Protein AF-A0A662H6V8-F1 (afdb_monomer)

pLDDT: mean 85.28, std 12.26, range [43.19, 96.69]

Solvent-accessible surface area (backbone atoms only — not comparable to full-atom values): 6134 Å² total; per-residue (Å²): 136,46,37,60,58,50,33,74,75,38,38,68,57,54,48,48,49,27,56,76,71,64,37,60,69,59,35,53,55,35,68,78,42,47,42,76,22,70,65,44,51,49,43,52,52,52,49,39,47,70,78,32,74,91,52,90,66,52,55,70,59,49,52,50,52,51,54,49,35,54,71,76,39,45,68,61,48,49,53,51,52,51,52,47,53,50,54,49,50,53,52,52,54,51,52,55,49,56,53,52,52,57,57,59,70,72,69,76,131

Nearest PDB structures (foldseek):
  6zdw-assembly1_BBB  TM=6.098E-01  e=4.825E+00  Mucor lusitanicus
  6zdw-assembly1_AAA  TM=6.214E-01  e=5.102E+00  Mucor lusitanicus
  1lwm-assembly1_A  TM=4.035E-01  e=9.977E+00  Saccharomyces cerevisiae

Mean predicted aligned error: 6.8 Å

Sequence (109 aa):
MSNEVVWRLLGGEVLSLLKDLGFSRLFVEVVNRGEEHPLILHIERGLRELFRPDGALSCPQLEERIAESTRENPDTLRMIIKGLVLGYVERKERLNRGIKDLRSSSVNF

Secondary structure (DSSP, 8-state):
--HHHHHHHHHHHHHHHHHHTT-HHHHHHHHHHGGGSHHHHHHHHHHHHHH-TTSPPPHHHHHHHHHHHHHH-HHHHHHHHHHHHHHHHHHHHHHHHHHHHHHHTT---

Radius of gyration: 16.23 Å; Cα contacts (8 Å, |Δi|>4): 67; chains: 1; bounding box: 45×42×33 Å

Foldseek 3Di:
DQLVLLLVLCVVLLLVLCVVVVVVVVSVVCVVQGSNDVLSVQLLVLLQCVVCVPDGDDRVNSSVVSVVCCVPPVPVVSVSSNVSNVVVVVVVVVVVVVVVVVVVVVPDD

Structure (mmCIF, N/CA/C/O backbone):
data_AF-A0A662H6V8-F1
#
_entry.id   AF-A0A662H6V8-F1
#
loop_
_atom_site.group_PDB
_atom_site.id
_atom_site.type_symbol
_atom_site.label_atom_id
_atom_site.label_alt_id
_atom_site.label_comp_id
_atom_site.label_asym_id
_atom_site.label_entity_id
_atom_site.label_seq_id
_atom_site.pdbx_PDB_ins_code
_atom_site.Cartn_x
_atom_site.Cartn_y
_atom_site.Cartn_z
_atom_site.occupancy
_atom_site.B_iso_or_equiv
_atom_site.auth_seq_id
_atom_site.auth_comp_id
_atom_site.auth_asym_id
_atom_site.auth_atom_id
_atom_site.pdbx_PDB_model_num
ATOM 1 N N . MET A 1 1 ? -7.420 -2.791 -16.208 1.00 52.44 1 MET A N 1
ATOM 2 C CA . MET A 1 1 ? -7.553 -3.833 -15.171 1.00 52.44 1 MET A CA 1
ATOM 3 C C . MET A 1 1 ? -6.216 -3.979 -14.468 1.00 52.44 1 MET A C 1
ATOM 5 O O . MET A 1 1 ? -5.337 -4.652 -14.982 1.00 52.44 1 MET A O 1
ATOM 9 N N . SER A 1 2 ? -6.036 -3.266 -13.357 1.00 72.62 2 SER A N 1
ATOM 10 C CA . SER A 1 2 ? -4.785 -3.246 -12.578 1.00 72.62 2 SER A CA 1
ATOM 11 C C . SER A 1 2 ? -5.013 -3.374 -11.073 1.00 72.62 2 SER A C 1
ATOM 13 O O . SER A 1 2 ? -4.170 -3.963 -10.403 1.00 72.62 2 SER A O 1
ATOM 15 N N . ASN A 1 3 ? -6.173 -2.948 -10.557 1.00 79.19 3 ASN A N 1
ATOM 16 C CA . ASN A 1 3 ? -6.518 -3.115 -9.144 1.00 79.19 3 ASN A CA 1
ATOM 17 C C . ASN A 1 3 ? -6.513 -4.578 -8.697 1.00 79.19 3 ASN A C 1
ATOM 19 O O . ASN A 1 3 ? -6.010 -4.878 -7.622 1.00 79.19 3 ASN A O 1
ATOM 23 N N . GLU A 1 4 ? -7.061 -5.476 -9.519 1.00 85.31 4 GLU A N 1
ATOM 24 C CA . GLU A 1 4 ? -7.126 -6.914 -9.236 1.00 85.31 4 GLU A CA 1
ATOM 25 C C . GLU A 1 4 ? -5.719 -7.507 -9.090 1.00 85.31 4 GLU A C 1
ATOM 27 O O . GLU A 1 4 ? -5.440 -8.262 -8.165 1.00 85.31 4 GLU A O 1
ATOM 32 N N . VAL A 1 5 ? -4.783 -7.092 -9.950 1.00 85.94 5 VAL A N 1
ATOM 33 C CA . VAL A 1 5 ? -3.381 -7.521 -9.877 1.00 85.94 5 VAL A CA 1
ATOM 34 C C 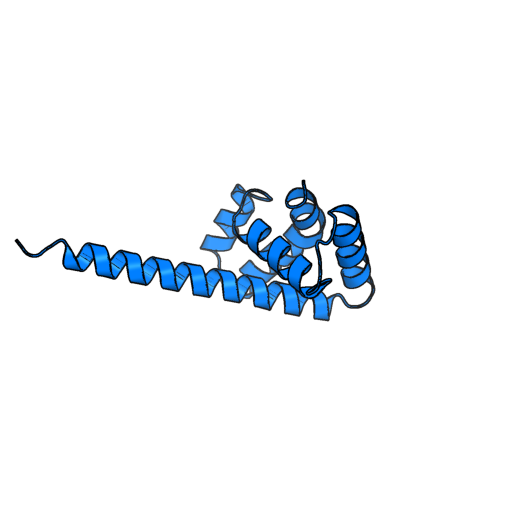. VAL A 1 5 ? -2.723 -7.020 -8.594 1.00 85.94 5 VAL A C 1
ATOM 36 O O . VAL A 1 5 ? -2.072 -7.796 -7.897 1.00 85.94 5 VAL A O 1
ATOM 39 N N . VAL A 1 6 ? -2.927 -5.746 -8.249 1.00 87.88 6 VAL A N 1
ATOM 40 C CA . VAL A 1 6 ? -2.414 -5.172 -6.996 1.00 87.88 6 VAL A CA 1
ATOM 41 C C . VAL A 1 6 ? -3.014 -5.888 -5.790 1.00 87.88 6 VAL A C 1
ATOM 43 O O . VAL A 1 6 ? -2.290 -6.214 -4.857 1.00 87.88 6 VAL A O 1
ATOM 46 N N . TRP A 1 7 ? -4.312 -6.182 -5.807 1.00 92.81 7 TRP A N 1
ATOM 47 C CA . TRP A 1 7 ? -4.979 -6.912 -4.735 1.00 92.81 7 TRP A CA 1
ATOM 48 C C . TRP A 1 7 ? -4.460 -8.346 -4.602 1.00 92.81 7 TRP A C 1
ATOM 50 O O . TRP A 1 7 ? -4.113 -8.774 -3.505 1.00 92.81 7 TRP A O 1
ATOM 60 N N . ARG A 1 8 ? -4.321 -9.068 -5.714 1.00 91.94 8 ARG A N 1
ATOM 61 C CA . ARG A 1 8 ? -3.787 -10.433 -5.736 1.00 91.94 8 ARG A CA 1
ATOM 62 C C . ARG A 1 8 ? -2.355 -10.504 -5.207 1.00 91.94 8 ARG A C 1
ATOM 64 O O . ARG A 1 8 ? -2.028 -11.445 -4.491 1.00 91.94 8 ARG A O 1
ATOM 71 N N . LEU A 1 9 ? -1.506 -9.537 -5.559 1.00 90.12 9 LEU A N 1
ATOM 72 C CA . LEU A 1 9 ? -0.090 -9.545 -5.177 1.00 90.12 9 LEU A CA 1
ATOM 73 C C . LEU A 1 9 ? 0.167 -8.945 -3.792 1.00 90.12 9 LEU A C 1
ATOM 75 O O . LEU A 1 9 ? 1.020 -9.439 -3.063 1.00 90.12 9 LEU A O 1
ATOM 79 N N . LEU A 1 10 ? -0.549 -7.881 -3.429 1.00 92.50 10 LEU A N 1
ATOM 80 C CA . LEU A 1 10 ? -0.253 -7.065 -2.247 1.00 92.50 10 LEU A CA 1
ATOM 81 C C . LEU A 1 10 ? -1.381 -7.041 -1.218 1.00 92.50 10 LEU A C 1
ATOM 83 O O . LEU A 1 10 ? -1.180 -6.513 -0.130 1.00 92.50 10 LEU A O 1
ATOM 87 N N . GLY A 1 11 ? -2.554 -7.604 -1.510 1.00 92.69 11 GLY A N 1
ATOM 88 C CA . GLY A 1 11 ? -3.709 -7.570 -0.611 1.00 92.69 11 GLY A CA 1
ATOM 89 C C . GLY A 1 11 ? -3.391 -8.135 0.771 1.00 92.69 11 GLY A C 1
ATOM 90 O O . GLY A 1 11 ? -3.710 -7.506 1.777 1.00 92.69 11 GLY A O 1
ATOM 91 N N . GLY A 1 12 ? -2.669 -9.259 0.831 1.00 93.62 12 GLY A N 1
ATOM 92 C CA . GLY A 1 12 ? -2.202 -9.838 2.095 1.00 93.62 12 GLY A CA 1
ATOM 93 C C . GLY A 1 12 ? -1.296 -8.891 2.888 1.00 93.62 12 GLY A C 1
ATOM 94 O O . GLY A 1 12 ? -1.521 -8.678 4.079 1.00 93.62 12 GLY A O 1
ATOM 95 N N . GLU A 1 13 ? -0.329 -8.260 2.221 1.00 93.81 13 GLU A N 1
ATOM 96 C CA . GLU A 1 13 ? 0.605 -7.320 2.850 1.00 93.81 13 GLU A CA 1
ATOM 97 C C . GLU A 1 13 ? -0.108 -6.053 3.337 1.00 93.81 13 GLU A C 1
ATOM 99 O O . GLU A 1 13 ? 0.105 -5.597 4.459 1.00 93.81 13 GLU A O 1
ATOM 104 N N . VAL A 1 14 ? -1.028 -5.514 2.534 1.00 95.19 14 VAL A N 1
ATOM 105 C CA . VAL A 1 14 ? -1.860 -4.362 2.904 1.00 95.19 14 VAL A CA 1
ATOM 106 C C . VAL A 1 14 ? -2.694 -4.679 4.141 1.00 95.19 14 VAL A C 1
ATOM 108 O O . VAL A 1 14 ? -2.725 -3.886 5.080 1.00 95.19 14 VAL A O 1
ATOM 111 N N . LEU A 1 15 ? -3.349 -5.840 4.174 1.00 96.69 15 LEU A N 1
ATOM 112 C CA . LEU A 1 15 ? -4.135 -6.273 5.326 1.00 96.69 15 LEU A CA 1
ATOM 113 C C . LEU A 1 15 ? -3.261 -6.473 6.570 1.00 96.69 15 LEU A C 1
ATOM 115 O O . LEU A 1 15 ? -3.650 -6.037 7.657 1.00 96.69 15 LEU A O 1
ATOM 119 N N . SER A 1 16 ? -2.074 -7.067 6.418 1.00 95.19 16 SER A N 1
ATOM 120 C CA . SER A 1 16 ? -1.111 -7.210 7.515 1.00 95.19 16 SER A CA 1
ATOM 121 C C . SER A 1 16 ? -0.682 -5.848 8.056 1.00 95.19 16 SER A C 1
ATOM 123 O O . SER A 1 16 ? -0.733 -5.626 9.261 1.00 95.19 16 SER A O 1
ATOM 125 N N . LEU A 1 17 ? -0.339 -4.900 7.181 1.00 95.38 17 LEU A N 1
ATOM 126 C CA . LEU A 1 17 ? 0.048 -3.546 7.576 1.00 95.38 17 LEU A CA 1
ATOM 127 C C . LEU A 1 17 ? -1.082 -2.805 8.290 1.00 95.38 17 LEU A C 1
ATOM 129 O O . LEU A 1 17 ? -0.840 -2.147 9.297 1.00 95.38 17 LEU A O 1
ATOM 133 N N . LEU A 1 18 ? -2.322 -2.907 7.810 1.00 95.06 18 LEU A N 1
ATOM 134 C CA . LEU A 1 18 ? -3.469 -2.282 8.475 1.00 95.06 18 LEU A CA 1
ATOM 135 C C . LEU A 1 18 ? -3.687 -2.845 9.880 1.00 95.06 18 LEU A C 1
ATOM 137 O O . LEU A 1 18 ? -4.009 -2.085 10.795 1.00 95.06 18 LEU A O 1
ATOM 141 N N . LYS A 1 19 ? -3.491 -4.155 10.054 1.00 94.50 19 LYS A N 1
ATOM 142 C CA . LYS A 1 19 ? -3.558 -4.812 11.360 1.00 94.50 19 LYS A CA 1
ATOM 143 C C . LYS A 1 19 ? -2.427 -4.340 12.277 1.00 94.50 19 LYS A C 1
ATOM 145 O O . LYS A 1 19 ? -2.710 -3.926 13.398 1.00 94.50 19 LYS A O 1
ATOM 150 N N . ASP A 1 20 ? -1.188 -4.333 11.788 1.00 94.94 20 ASP A N 1
ATOM 151 C CA . ASP A 1 20 ? 0.003 -3.913 12.543 1.00 94.94 20 ASP A CA 1
ATOM 152 C C . ASP A 1 20 ? -0.069 -2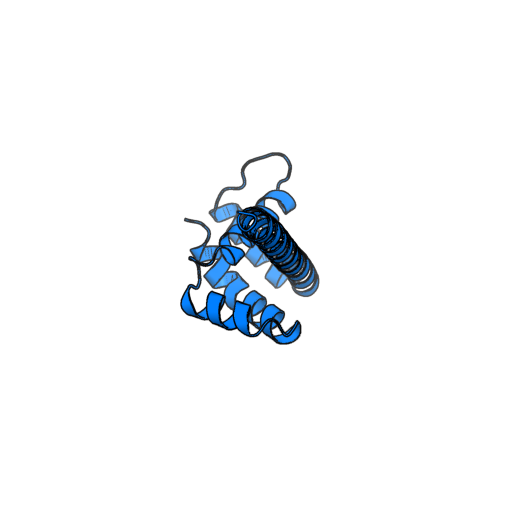.441 12.974 1.00 94.94 20 ASP A C 1
ATOM 154 O O . ASP A 1 20 ? 0.379 -2.075 14.059 1.00 94.94 20 ASP A O 1
ATOM 158 N N . LEU A 1 21 ? -0.659 -1.585 12.136 1.00 93.25 21 LEU A N 1
ATOM 159 C CA . LEU A 1 21 ? -0.853 -0.159 12.412 1.00 93.25 21 LEU A CA 1
ATOM 160 C C . LEU A 1 21 ? -2.090 0.131 13.281 1.00 93.25 21 LEU A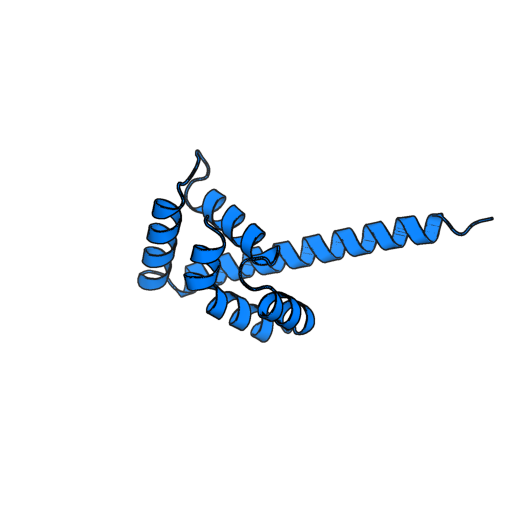 C 1
ATOM 162 O O . LEU A 1 21 ? -2.335 1.287 13.620 1.00 93.25 21 LEU A O 1
ATOM 166 N N . GLY A 1 22 ? -2.883 -0.885 13.635 1.00 94.00 22 GLY A N 1
ATOM 167 C CA . GLY A 1 22 ? -4.081 -0.728 14.465 1.00 94.00 22 GLY A CA 1
ATOM 168 C C . GLY A 1 22 ? -5.285 -0.106 13.745 1.00 94.00 22 GLY A C 1
ATOM 169 O O . GLY A 1 22 ? -6.229 0.350 14.391 1.00 94.00 22 GLY A O 1
ATOM 170 N N . PHE A 1 23 ? -5.305 -0.093 12.409 1.00 93.44 23 PHE A N 1
ATOM 171 C CA . PHE A 1 23 ? -6.398 0.473 11.612 1.00 93.44 23 PHE A CA 1
ATOM 172 C C . PHE A 1 23 ? -7.562 -0.512 11.413 1.00 93.44 23 PHE A C 1
ATOM 174 O O . PHE A 1 23 ? -7.994 -0.766 10.288 1.00 93.44 23 PHE A O 1
ATOM 181 N N . SER A 1 24 ? -8.124 -1.041 12.504 1.00 91.88 24 SER A N 1
ATOM 182 C CA . SER A 1 24 ? -9.122 -2.126 12.488 1.00 91.88 24 SER A CA 1
ATOM 183 C C . SER A 1 24 ? -10.369 -1.830 11.647 1.00 91.88 24 SER A C 1
ATOM 185 O O . SER A 1 24 ? -10.874 -2.705 10.951 1.00 91.88 24 SER A O 1
ATOM 187 N N . ARG A 1 25 ? -10.867 -0.586 11.658 1.00 92.56 25 ARG A N 1
ATOM 188 C CA . ARG A 1 25 ? -12.020 -0.200 10.826 1.00 92.56 25 ARG A CA 1
ATOM 189 C C . ARG A 1 25 ? -11.680 -0.229 9.336 1.00 92.56 25 ARG A C 1
ATOM 191 O O . ARG A 1 25 ? -12.446 -0.766 8.544 1.00 92.56 25 ARG A O 1
ATOM 198 N N . LEU A 1 26 ? -10.531 0.335 8.964 1.00 92.81 26 LEU A N 1
ATOM 199 C CA . LEU A 1 26 ? -10.072 0.347 7.577 1.00 92.81 26 LEU A CA 1
ATOM 200 C C . LEU A 1 26 ? -9.743 -1.070 7.096 1.00 92.81 26 LEU A C 1
ATOM 202 O O . LEU A 1 26 ? -10.044 -1.398 5.958 1.00 92.81 26 LEU A O 1
ATOM 206 N N . PHE A 1 27 ? -9.197 -1.920 7.969 1.00 95.50 27 PHE A N 1
ATOM 207 C CA . PHE A 1 27 ? -9.000 -3.342 7.695 1.00 95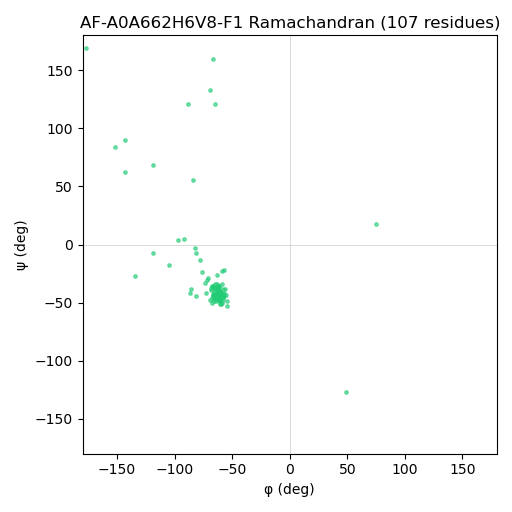.50 27 PHE A CA 1
ATOM 208 C C . PHE A 1 27 ? -10.311 -4.009 7.264 1.00 95.50 27 PHE A C 1
ATOM 210 O O . PHE A 1 27 ? -10.364 -4.598 6.191 1.00 95.50 27 PHE A O 1
ATOM 217 N N . VAL A 1 28 ? -11.387 -3.859 8.045 1.00 95.56 28 VAL A N 1
ATOM 218 C CA . VAL A 1 28 ? -12.697 -4.446 7.710 1.00 95.56 28 VAL A CA 1
ATOM 219 C C . VAL A 1 28 ? -13.251 -3.876 6.400 1.00 95.56 28 VAL A C 1
ATOM 221 O O . VAL A 1 28 ? -13.744 -4.629 5.563 1.00 95.56 28 VAL A O 1
ATOM 224 N N . GLU A 1 29 ? -13.141 -2.560 6.189 1.00 94.94 29 GLU A N 1
ATOM 225 C CA . GLU A 1 29 ? -13.559 -1.914 4.935 1.00 94.94 29 GLU A CA 1
ATOM 226 C C . GLU A 1 29 ? -12.818 -2.501 3.718 1.00 94.94 29 GLU A C 1
ATOM 228 O O . GLU A 1 29 ? -13.440 -2.764 2.688 1.00 94.94 29 GLU A O 1
ATOM 233 N N . VAL A 1 30 ? -11.508 -2.733 3.842 1.00 94.75 30 VAL A N 1
ATOM 234 C CA . VAL A 1 30 ? -10.663 -3.290 2.776 1.00 94.75 30 VAL A CA 1
ATOM 235 C C . VAL A 1 30 ? -10.946 -4.774 2.555 1.00 94.75 30 VAL A C 1
ATOM 237 O O . VAL A 1 30 ? -11.062 -5.176 1.406 1.00 94.75 30 VAL A O 1
ATOM 240 N N . VAL A 1 31 ? -11.132 -5.577 3.608 1.00 95.19 31 VAL A N 1
ATOM 241 C CA . VAL A 1 31 ? -11.511 -6.998 3.477 1.00 95.19 31 VAL A CA 1
ATOM 242 C C . VAL A 1 31 ? -12.824 -7.150 2.712 1.00 95.19 31 VAL A C 1
ATOM 244 O O . VAL A 1 31 ? -12.912 -7.971 1.806 1.00 95.19 31 VAL A O 1
ATOM 247 N N . ASN A 1 32 ? -13.829 -6.337 3.040 1.00 95.50 32 ASN A N 1
ATOM 248 C CA . ASN A 1 32 ? -15.153 -6.447 2.428 1.00 95.50 32 ASN A CA 1
ATOM 249 C C . ASN A 1 32 ? -15.183 -6.005 0.961 1.00 95.50 32 ASN A C 1
ATOM 251 O O . ASN A 1 32 ? -16.039 -6.459 0.208 1.00 95.50 32 ASN A O 1
ATOM 255 N N . ARG A 1 33 ? -14.301 -5.079 0.570 1.00 94.81 33 ARG A N 1
ATOM 256 C CA . ARG A 1 33 ? -14.297 -4.480 -0.775 1.00 94.81 33 ARG A CA 1
ATOM 257 C C . ARG A 1 33 ? -13.182 -5.003 -1.679 1.00 94.81 33 ARG A C 1
ATOM 259 O O . ARG A 1 33 ? -13.255 -4.799 -2.885 1.00 94.81 33 ARG A O 1
ATOM 266 N N . GLY A 1 34 ? -12.148 -5.619 -1.113 1.00 93.50 34 GLY A N 1
ATOM 267 C CA . GLY A 1 34 ? -10.984 -6.123 -1.835 1.00 93.50 34 GLY A CA 1
ATOM 268 C C . GLY A 1 34 ? -10.386 -5.091 -2.793 1.00 93.50 34 GLY A C 1
ATOM 269 O O . GLY A 1 34 ? -10.116 -3.944 -2.422 1.00 93.50 34 GLY A O 1
ATOM 270 N N . GLU A 1 35 ? -10.227 -5.495 -4.049 1.00 92.81 35 GLU A N 1
ATOM 271 C CA . GLU A 1 35 ? -9.726 -4.680 -5.165 1.00 92.81 35 GLU A CA 1
ATOM 272 C C . GLU A 1 35 ? -10.535 -3.409 -5.473 1.00 92.81 35 GLU A C 1
ATOM 274 O O . GLU A 1 35 ? -9.997 -2.451 -6.037 1.00 92.81 35 GLU A O 1
ATOM 279 N N . GLU A 1 36 ? -11.809 -3.357 -5.082 1.00 93.06 36 GLU A N 1
ATOM 280 C CA . GLU A 1 36 ? -12.662 -2.183 -5.284 1.00 93.06 36 GLU A CA 1
ATOM 281 C C . GLU A 1 36 ? -12.447 -1.110 -4.210 1.00 93.06 36 GLU A C 1
ATOM 283 O O . GLU A 1 36 ? -13.003 -0.005 -4.289 1.00 93.06 36 GLU A O 1
ATOM 288 N N . HIS A 1 37 ? -11.668 -1.407 -3.167 1.00 94.06 37 HIS A N 1
ATOM 289 C CA . HIS A 1 37 ? -11.411 -0.441 -2.115 1.00 94.06 37 HIS A CA 1
ATOM 290 C C . HIS A 1 37 ? -10.533 0.721 -2.641 1.00 94.06 37 HIS A C 1
ATOM 292 O O . HIS A 1 37 ? -9.473 0.479 -3.221 1.00 94.06 37 HIS A O 1
ATOM 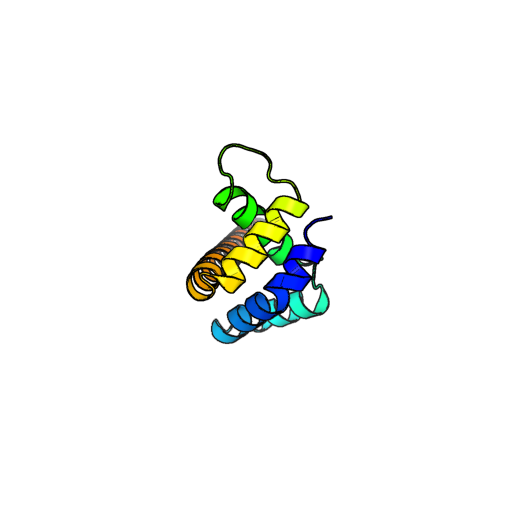298 N N . PRO A 1 38 ? -10.872 2.003 -2.374 1.00 94.12 38 PRO A N 1
ATOM 299 C CA . PRO A 1 38 ? -10.092 3.162 -2.828 1.00 94.12 38 PRO A CA 1
ATOM 300 C C . PRO A 1 38 ? -8.629 3.174 -2.374 1.00 94.12 38 PRO A C 1
ATOM 302 O O . PRO A 1 38 ? -7.796 3.830 -2.991 1.00 94.12 38 PRO A O 1
ATOM 305 N N . LEU A 1 39 ? -8.315 2.454 -1.296 1.00 94.56 39 LEU A N 1
ATOM 306 C CA . LEU A 1 39 ? -6.938 2.226 -0.854 1.00 94.56 39 LEU A CA 1
ATOM 307 C C . LEU A 1 39 ? -6.125 1.455 -1.902 1.00 94.56 39 LEU A C 1
ATOM 309 O O . LEU A 1 39 ? -4.988 1.828 -2.160 1.00 94.56 39 LEU A O 1
ATOM 313 N N . ILE A 1 40 ? -6.697 0.425 -2.529 1.00 94.06 40 ILE A N 1
ATOM 314 C CA . ILE A 1 40 ? -6.001 -0.382 -3.541 1.00 94.06 40 ILE A CA 1
ATOM 315 C C . ILE A 1 40 ? -5.719 0.463 -4.783 1.00 94.06 40 ILE A C 1
ATOM 317 O O . ILE A 1 40 ? -4.589 0.499 -5.264 1.00 94.06 40 ILE A O 1
ATOM 321 N N . LEU A 1 41 ? -6.705 1.254 -5.214 1.00 90.56 41 LEU A N 1
ATOM 322 C CA . LEU A 1 41 ? -6.534 2.266 -6.261 1.00 90.56 41 LEU A CA 1
ATOM 323 C C . LEU A 1 41 ? -5.436 3.281 -5.925 1.00 90.56 41 LEU A C 1
ATOM 325 O O . LEU A 1 41 ? -4.668 3.695 -6.791 1.00 90.56 41 LEU A O 1
ATOM 329 N N . HIS A 1 42 ? -5.380 3.717 -4.668 1.00 92.88 42 HIS A N 1
ATOM 330 C CA . HIS A 1 42 ? -4.374 4.662 -4.215 1.00 92.88 42 HIS A CA 1
ATOM 331 C C . HIS A 1 42 ? -2.963 4.061 -4.256 1.00 92.88 42 HIS A C 1
ATOM 333 O O . HIS A 1 42 ? -2.041 4.708 -4.750 1.00 92.88 42 HIS A O 1
ATOM 339 N N . ILE A 1 43 ? -2.814 2.821 -3.785 1.00 93.06 43 ILE A N 1
ATOM 340 C CA . ILE A 1 43 ? -1.545 2.090 -3.797 1.00 93.06 43 ILE A CA 1
ATOM 341 C C . ILE A 1 43 ? -1.070 1.868 -5.230 1.00 93.06 43 ILE A C 1
ATOM 343 O O . ILE A 1 43 ? 0.083 2.150 -5.534 1.00 93.06 43 ILE A O 1
ATOM 347 N N . GLU A 1 44 ? -1.956 1.434 -6.126 1.00 90.81 44 GLU A N 1
ATOM 348 C CA . GLU A 1 44 ? -1.623 1.247 -7.537 1.00 90.81 44 GLU A CA 1
ATOM 349 C C . GLU A 1 44 ? -1.033 2.518 -8.159 1.00 90.81 44 GLU A C 1
ATOM 351 O O . GLU A 1 44 ? 0.009 2.468 -8.811 1.00 90.81 44 GLU A O 1
ATOM 356 N N . ARG A 1 45 ? -1.690 3.667 -7.950 1.00 89.12 45 ARG A N 1
ATOM 357 C CA . ARG A 1 45 ? -1.217 4.954 -8.476 1.00 89.12 45 ARG A CA 1
ATOM 358 C C . ARG A 1 45 ? 0.149 5.316 -7.908 1.00 89.12 45 ARG A C 1
ATOM 360 O O . ARG A 1 45 ? 1.043 5.639 -8.681 1.00 89.12 45 ARG A O 1
ATOM 367 N N . GLY A 1 46 ? 0.325 5.176 -6.595 1.00 90.12 46 GLY A N 1
ATOM 368 C CA . GLY A 1 46 ? 1.607 5.444 -5.947 1.00 90.12 46 GLY A CA 1
ATOM 369 C C . GLY A 1 46 ? 2.737 4.551 -6.464 1.00 90.12 46 GLY A C 1
ATOM 370 O O . GLY A 1 46 ? 3.839 5.032 -6.704 1.00 90.12 46 GLY A O 1
ATOM 371 N N . LEU A 1 47 ? 2.465 3.265 -6.703 1.00 89.75 47 LEU A N 1
ATOM 372 C CA . LEU A 1 47 ? 3.452 2.343 -7.272 1.00 89.75 47 LEU A CA 1
ATOM 373 C C . LEU A 1 47 ? 3.786 2.678 -8.729 1.00 89.75 47 LEU A C 1
ATOM 375 O O . LEU A 1 47 ? 4.951 2.613 -9.113 1.00 89.75 47 LEU A O 1
ATOM 379 N N . ARG A 1 48 ? 2.797 3.069 -9.541 1.00 87.75 48 ARG A N 1
ATOM 380 C CA . ARG A 1 48 ? 3.050 3.522 -10.919 1.00 87.75 48 ARG A CA 1
ATOM 381 C C . ARG A 1 48 ? 3.943 4.756 -10.956 1.00 87.75 48 ARG A C 1
ATOM 383 O O . ARG A 1 48 ? 4.908 4.765 -11.712 1.00 87.75 48 ARG A O 1
ATOM 390 N N . GLU A 1 49 ? 3.629 5.756 -10.136 1.00 86.56 49 GLU A N 1
ATOM 391 C CA . GLU A 1 49 ? 4.415 6.988 -10.018 1.00 86.56 49 GLU A CA 1
ATOM 392 C C . GLU A 1 49 ? 5.847 6.695 -9.552 1.00 86.56 49 GLU A C 1
ATOM 394 O O . GLU A 1 49 ? 6.794 7.266 -10.084 1.00 86.56 49 GLU A O 1
ATOM 399 N N . LEU A 1 50 ? 6.020 5.762 -8.612 1.00 86.56 50 LEU A N 1
ATOM 400 C CA . LEU A 1 50 ? 7.338 5.386 -8.107 1.00 86.56 50 LEU A CA 1
ATOM 401 C C . LEU A 1 50 ? 8.183 4.636 -9.147 1.00 86.56 50 LEU A C 1
ATOM 403 O O . LEU A 1 50 ? 9.357 4.948 -9.329 1.00 86.56 50 LEU A O 1
ATOM 407 N N . PHE A 1 51 ? 7.613 3.628 -9.814 1.00 84.38 51 PHE A N 1
ATOM 408 C CA . PHE A 1 51 ? 8.368 2.789 -10.751 1.00 84.38 51 PHE A CA 1
ATOM 409 C C . PHE A 1 51 ? 8.645 3.470 -12.088 1.00 84.38 51 PHE A C 1
ATOM 411 O O . PHE A 1 51 ? 9.580 3.081 -12.792 1.00 84.38 51 PHE A O 1
ATOM 418 N N . ARG A 1 52 ? 7.837 4.462 -12.467 1.00 81.12 52 ARG A N 1
ATOM 419 C CA . ARG A 1 52 ? 8.058 5.242 -13.681 1.00 81.12 52 ARG A CA 1
ATOM 420 C C . ARG A 1 52 ? 7.483 6.656 -13.521 1.00 81.12 52 ARG A C 1
ATOM 422 O O . ARG A 1 52 ? 6.381 6.916 -14.001 1.00 81.12 52 ARG A O 1
ATOM 429 N N . PRO A 1 53 ? 8.238 7.579 -12.906 1.00 68.31 53 PRO A N 1
ATOM 430 C CA . PRO A 1 53 ? 7.792 8.962 -12.725 1.00 68.31 53 PRO A CA 1
ATOM 431 C C . PRO A 1 53 ? 7.584 9.703 -14.057 1.00 68.31 53 PRO A C 1
ATOM 433 O O . PRO A 1 53 ? 6.738 10.590 -14.140 1.00 68.31 53 PRO A O 1
ATOM 436 N N . ASP A 1 54 ? 8.287 9.289 -15.118 1.00 67.25 54 ASP A N 1
ATOM 437 C CA . ASP A 1 54 ? 8.341 10.014 -16.396 1.00 67.25 54 ASP A CA 1
ATOM 438 C C . ASP A 1 54 ? 7.365 9.488 -17.471 1.00 67.25 54 ASP A C 1
ATOM 440 O O . ASP A 1 54 ? 7.393 9.942 -18.616 1.00 67.25 54 ASP A O 1
ATOM 444 N N . GLY A 1 55 ? 6.503 8.507 -17.170 1.00 63.28 55 GLY A N 1
ATOM 445 C CA . GLY A 1 55 ? 5.588 7.974 -18.184 1.00 63.28 55 GLY A CA 1
ATOM 446 C C . GLY A 1 55 ? 4.605 6.908 -17.707 1.00 63.28 55 GLY A C 1
ATOM 447 O O . GLY A 1 55 ? 4.730 6.341 -16.628 1.00 63.28 55 GLY A O 1
ATOM 448 N N . ALA A 1 56 ? 3.625 6.586 -18.556 1.00 69.62 56 ALA A N 1
ATOM 449 C CA . ALA A 1 56 ? 2.628 5.566 -18.251 1.00 69.62 56 ALA A CA 1
ATOM 450 C C . ALA A 1 56 ? 3.280 4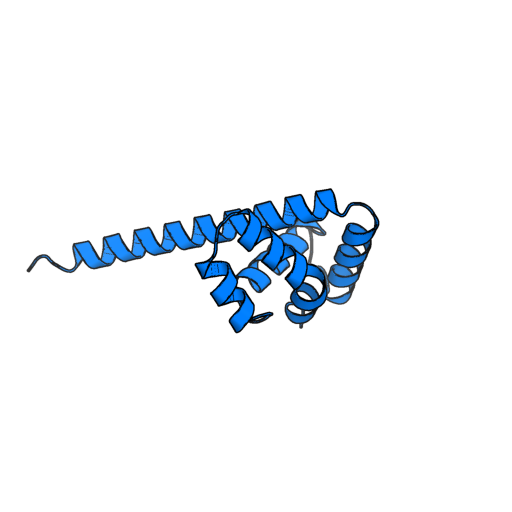.174 -18.140 1.00 69.62 56 ALA A C 1
ATOM 452 O O . ALA A 1 56 ? 3.911 3.677 -19.079 1.00 69.62 56 ALA A O 1
ATOM 453 N N . LEU A 1 57 ? 3.128 3.541 -16.977 1.00 74.56 57 LEU A N 1
ATOM 454 C CA . LEU A 1 57 ? 3.468 2.138 -16.771 1.00 74.56 57 LEU A CA 1
ATOM 455 C C . LEU A 1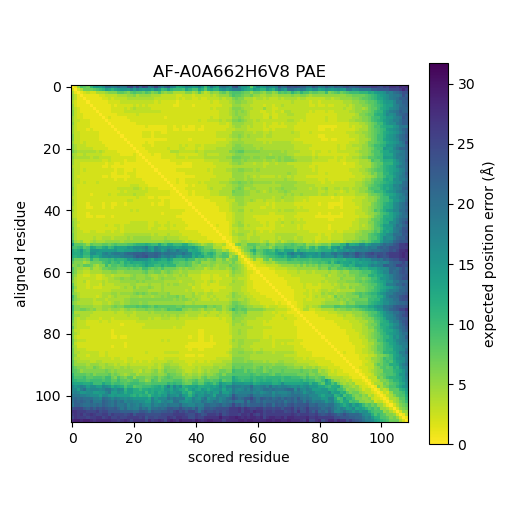 57 ? 2.248 1.284 -17.130 1.00 74.56 57 LEU A C 1
ATOM 457 O O . LEU A 1 57 ? 1.167 1.457 -16.555 1.00 74.56 57 LEU A O 1
ATOM 461 N N . SER A 1 58 ? 2.408 0.375 -18.092 1.00 76.50 58 SER A N 1
ATOM 462 C CA . SER A 1 58 ? 1.334 -0.558 -18.442 1.00 76.50 58 SER A CA 1
ATOM 463 C C . SER A 1 58 ? 1.059 -1.539 -17.294 1.00 76.50 58 SER A C 1
ATOM 465 O O . SER A 1 58 ? 1.897 -1.739 -16.415 1.00 76.50 58 SER A O 1
ATOM 467 N N . CYS A 1 59 ? -0.124 -2.162 -17.287 1.00 77.12 59 CYS A N 1
ATOM 468 C CA . CYS A 1 59 ? -0.494 -3.118 -16.235 1.00 77.12 59 CYS A CA 1
ATOM 469 C C . CYS A 1 59 ? 0.481 -4.312 -16.139 1.00 77.12 59 CYS A C 1
ATOM 471 O O . CYS A 1 59 ? 0.903 -4.598 -15.022 1.00 77.12 59 CYS A O 1
ATOM 473 N N . PRO A 1 60 ? 0.919 -4.945 -17.250 1.00 82.56 60 PRO A N 1
ATOM 474 C CA . PRO A 1 60 ? 1.894 -6.039 -17.184 1.00 82.56 60 PRO A CA 1
ATOM 475 C C . PRO A 1 60 ? 3.248 -5.607 -16.611 1.00 82.56 60 PRO A C 1
ATOM 477 O O . PRO A 1 60 ? 3.835 -6.316 -15.805 1.00 82.56 60 PRO A O 1
ATOM 480 N N . GLN A 1 61 ? 3.717 -4.408 -16.964 1.00 83.44 61 GLN A N 1
ATOM 481 C CA . GLN A 1 61 ? 4.974 -3.870 -16.432 1.00 83.44 61 GLN A CA 1
ATOM 482 C C . GLN A 1 61 ? 4.879 -3.560 -14.935 1.00 83.44 61 GLN A C 1
ATOM 484 O O . GLN A 1 61 ? 5.848 -3.739 -14.205 1.00 83.44 61 GLN A O 1
ATOM 489 N N . LEU A 1 62 ? 3.718 -3.093 -14.465 1.00 84.12 62 LEU A N 1
ATOM 490 C CA . LEU A 1 62 ? 3.480 -2.896 -13.036 1.00 84.12 62 LEU A CA 1
ATOM 491 C C . LEU A 1 62 ? 3.499 -4.228 -12.284 1.00 84.12 62 LEU A C 1
ATOM 493 O O . LEU A 1 62 ? 4.103 -4.316 -11.221 1.00 84.12 62 LEU A O 1
ATOM 497 N N . GLU A 1 63 ? 2.852 -5.249 -12.840 1.00 87.44 63 GLU A N 1
ATOM 498 C CA . GLU A 1 63 ? 2.830 -6.594 -12.269 1.00 87.44 63 GLU A CA 1
ATOM 499 C C . GLU A 1 63 ? 4.238 -7.169 -12.119 1.00 87.44 63 GLU A C 1
ATOM 501 O O . GLU A 1 63 ? 4.615 -7.596 -11.028 1.00 87.44 63 GLU A O 1
ATOM 506 N N . GLU A 1 64 ? 5.022 -7.119 -13.195 1.00 87.94 64 GLU A N 1
ATOM 507 C CA . GLU A 1 64 ? 6.404 -7.594 -13.227 1.00 87.94 64 GLU A CA 1
ATOM 508 C C . GLU A 1 64 ? 7.254 -6.879 -12.173 1.00 87.94 64 GLU A C 1
ATOM 510 O O . GLU A 1 64 ? 7.886 -7.532 -11.346 1.00 87.94 64 GLU A O 1
ATOM 515 N N . ARG A 1 65 ? 7.166 -5.546 -12.094 1.00 86.38 65 ARG A N 1
ATOM 516 C CA . ARG A 1 65 ? 7.915 -4.755 -11.105 1.00 86.38 65 ARG A CA 1
ATOM 517 C C . ARG A 1 65 ? 7.525 -5.052 -9.665 1.00 86.38 65 ARG A C 1
ATOM 519 O O . ARG A 1 65 ? 8.395 -5.083 -8.793 1.00 86.38 65 ARG A O 1
ATOM 526 N N . ILE A 1 66 ? 6.237 -5.268 -9.396 1.00 87.00 66 ILE A N 1
ATOM 527 C CA . ILE A 1 66 ? 5.773 -5.670 -8.065 1.00 87.00 66 ILE A CA 1
ATOM 528 C C . ILE A 1 66 ? 6.312 -7.065 -7.732 1.00 87.00 66 ILE A C 1
ATOM 530 O O . ILE A 1 66 ? 6.821 -7.269 -6.629 1.00 87.00 66 ILE A O 1
ATOM 534 N N . ALA A 1 67 ? 6.240 -8.012 -8.669 1.00 87.00 67 ALA A N 1
ATOM 535 C CA . ALA A 1 67 ? 6.718 -9.376 -8.469 1.00 87.00 67 ALA A CA 1
ATOM 536 C C . ALA A 1 67 ? 8.239 -9.435 -8.241 1.00 87.00 67 ALA A C 1
ATOM 538 O O . ALA A 1 67 ? 8.695 -10.115 -7.320 1.00 87.00 67 ALA A O 1
ATOM 539 N N . GLU A 1 68 ? 9.017 -8.689 -9.027 1.00 88.69 68 GLU A N 1
ATOM 540 C CA . GLU A 1 68 ? 10.464 -8.523 -8.852 1.00 88.69 68 GLU A CA 1
ATOM 541 C C . GLU A 1 68 ? 10.784 -7.916 -7.486 1.00 8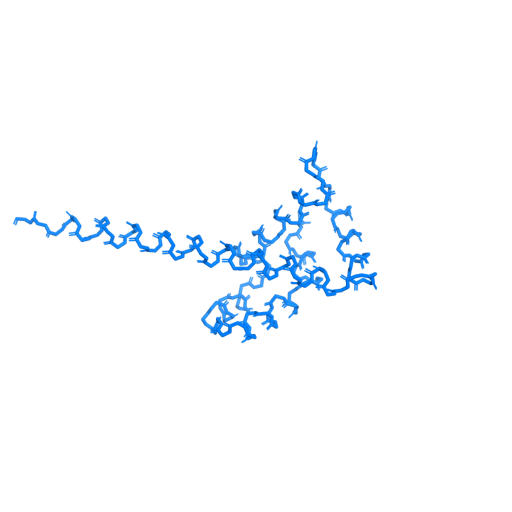8.69 68 GLU A C 1
ATOM 543 O O . GLU A 1 68 ? 11.532 -8.506 -6.711 1.00 88.69 68 GLU A O 1
ATOM 548 N N . SER A 1 69 ? 10.143 -6.798 -7.132 1.00 87.50 69 SER A N 1
ATOM 549 C CA . SER A 1 69 ? 10.379 -6.119 -5.850 1.00 87.50 69 SER A CA 1
ATOM 550 C C . SER A 1 69 ? 10.021 -6.999 -4.651 1.00 87.50 69 SER A C 1
ATOM 552 O O . SER A 1 69 ? 10.715 -6.972 -3.639 1.00 87.50 69 SER A O 1
ATOM 554 N N . THR A 1 70 ? 8.969 -7.814 -4.770 1.00 86.25 70 THR A N 1
ATOM 555 C CA . THR A 1 70 ? 8.568 -8.778 -3.733 1.00 86.25 70 THR A CA 1
ATOM 556 C C . THR A 1 70 ? 9.631 -9.859 -3.532 1.00 86.25 70 THR A C 1
ATOM 558 O O . THR A 1 70 ? 9.831 -10.326 -2.414 1.00 86.25 70 THR A O 1
ATOM 561 N N . ARG A 1 71 ? 10.324 -10.262 -4.604 1.00 88.00 71 ARG A N 1
ATOM 562 C CA . ARG A 1 71 ? 11.366 -11.293 -4.559 1.00 88.00 71 ARG A CA 1
ATOM 563 C C . ARG A 1 71 ? 12.706 -10.742 -4.084 1.00 88.00 71 ARG A C 1
ATOM 565 O O . ARG A 1 71 ? 13.382 -11.392 -3.296 1.00 88.00 71 ARG A O 1
ATOM 572 N N . GLU A 1 72 ? 13.100 -9.586 -4.601 1.00 89.62 72 GLU A N 1
ATOM 573 C CA . GLU A 1 72 ? 14.441 -9.038 -4.405 1.00 89.62 72 GLU A CA 1
ATOM 574 C C . GLU A 1 72 ? 14.547 -8.209 -3.128 1.00 89.62 72 GLU A C 1
ATOM 576 O O . GLU A 1 72 ? 15.540 -8.314 -2.416 1.00 89.62 72 GLU A O 1
ATOM 581 N N . ASN A 1 73 ? 13.532 -7.390 -2.827 1.00 89.12 73 ASN A N 1
ATOM 582 C CA . ASN A 1 73 ? 13.566 -6.424 -1.727 1.00 89.12 73 ASN A CA 1
ATOM 583 C C . ASN A 1 73 ? 12.196 -6.310 -1.024 1.00 89.12 73 ASN A C 1
ATOM 585 O O . ASN A 1 73 ? 11.585 -5.231 -1.020 1.00 89.12 73 ASN A O 1
ATOM 589 N N . PRO A 1 74 ? 11.694 -7.401 -0.411 1.00 88.88 74 PRO A N 1
ATOM 590 C CA . PRO A 1 74 ? 10.362 -7.429 0.198 1.00 88.88 74 PRO A CA 1
ATOM 591 C C . PRO A 1 74 ? 10.179 -6.360 1.284 1.00 88.88 74 PRO A C 1
ATOM 593 O O . PRO A 1 74 ? 9.133 -5.712 1.338 1.00 88.88 74 PRO A O 1
ATOM 596 N N . ASP A 1 75 ? 11.205 -6.102 2.098 1.00 91.12 75 ASP A N 1
ATOM 597 C CA . ASP A 1 75 ? 11.146 -5.091 3.161 1.00 91.12 75 ASP A CA 1
ATOM 598 C C . ASP A 1 75 ? 11.015 -3.669 2.607 1.00 91.12 75 ASP A C 1
ATOM 600 O O . ASP A 1 75 ? 10.237 -2.858 3.116 1.00 91.12 75 ASP A O 1
ATOM 604 N N . THR A 1 76 ? 11.731 -3.359 1.524 1.00 90.94 76 THR A N 1
ATOM 605 C CA . THR A 1 76 ? 11.638 -2.055 0.859 1.00 90.94 76 THR A CA 1
ATOM 606 C C . THR A 1 76 ? 10.249 -1.850 0.270 1.00 90.94 76 THR A C 1
ATOM 608 O O . THR A 1 76 ? 9.639 -0.799 0.478 1.00 90.94 76 THR A O 1
ATOM 611 N N . LEU A 1 77 ? 9.711 -2.865 -0.411 1.00 90.88 77 LEU A N 1
ATOM 612 C CA . LEU A 1 77 ? 8.354 -2.818 -0.950 1.00 90.88 77 LEU A CA 1
ATOM 613 C C . LEU A 1 77 ? 7.322 -2.623 0.167 1.00 90.88 77 LEU A C 1
ATOM 615 O O . LEU A 1 77 ? 6.437 -1.772 0.059 1.00 90.88 77 LEU A O 1
ATOM 619 N N . ARG A 1 78 ? 7.479 -3.338 1.282 1.00 93.00 78 ARG A N 1
ATOM 620 C CA . ARG A 1 78 ? 6.639 -3.186 2.471 1.00 93.00 78 ARG A CA 1
ATOM 621 C C . ARG A 1 78 ? 6.687 -1.766 3.038 1.00 93.00 78 ARG A C 1
ATOM 623 O O . ARG A 1 78 ? 5.642 -1.204 3.366 1.00 93.00 78 ARG A O 1
ATOM 630 N N . MET A 1 79 ? 7.870 -1.153 3.121 1.00 94.06 79 MET A N 1
ATOM 631 C CA . MET A 1 79 ? 8.021 0.242 3.559 1.00 94.06 79 MET A CA 1
ATOM 632 C C . MET A 1 79 ? 7.316 1.227 2.620 1.00 94.06 79 MET A C 1
ATOM 634 O O . MET A 1 79 ? 6.643 2.146 3.095 1.00 94.06 79 MET A O 1
ATOM 638 N N . ILE A 1 80 ? 7.419 1.019 1.306 1.00 94.06 80 ILE A N 1
ATOM 639 C CA . ILE A 1 80 ? 6.722 1.828 0.298 1.00 94.06 80 ILE A CA 1
ATOM 640 C C . ILE A 1 80 ? 5.205 1.722 0.490 1.00 94.06 80 ILE A C 1
ATOM 642 O O . ILE A 1 80 ? 4.525 2.742 0.616 1.00 94.06 80 ILE A O 1
ATOM 646 N N . ILE A 1 81 ? 4.672 0.499 0.583 1.00 94.56 81 ILE A N 1
ATOM 647 C CA . ILE A 1 81 ? 3.235 0.259 0.786 1.00 94.56 81 ILE A CA 1
ATOM 648 C C . ILE A 1 81 ? 2.770 0.910 2.089 1.00 94.56 81 ILE A C 1
ATOM 650 O O . ILE A 1 81 ? 1.744 1.588 2.105 1.00 94.56 81 ILE A O 1
ATOM 654 N N . LYS A 1 82 ? 3.545 0.779 3.171 1.00 95.88 82 LYS A N 1
ATOM 655 C CA . LYS A 1 82 ? 3.260 1.442 4.448 1.00 95.88 82 LYS A CA 1
ATOM 656 C C . LYS A 1 82 ? 3.156 2.961 4.290 1.00 95.88 82 LYS A C 1
ATOM 658 O O . LYS A 1 82 ? 2.212 3.552 4.814 1.00 95.88 82 LYS A O 1
ATOM 663 N N . GLY A 1 83 ? 4.071 3.590 3.552 1.00 95.56 83 GLY A N 1
ATOM 664 C CA . GLY A 1 83 ? 4.009 5.023 3.250 1.00 95.56 83 GLY A CA 1
ATOM 665 C C . GLY A 1 83 ? 2.731 5.416 2.501 1.00 95.56 83 GLY A C 1
ATOM 666 O O . GLY A 1 83 ? 2.057 6.375 2.880 1.00 95.56 83 GLY A O 1
ATOM 667 N N . LEU A 1 84 ? 2.342 4.632 1.492 1.00 95.44 84 LEU A N 1
ATOM 668 C CA . LEU A 1 84 ? 1.114 4.853 0.720 1.00 95.44 84 LEU A CA 1
ATOM 669 C C . LEU A 1 84 ? -0.152 4.681 1.576 1.00 95.44 84 LEU A C 1
ATOM 671 O O . LEU A 1 84 ? -1.074 5.495 1.492 1.00 95.44 84 LEU A O 1
ATOM 675 N N . VAL A 1 85 ? -0.190 3.667 2.447 1.00 95.12 85 VAL A N 1
ATOM 676 C CA . VAL A 1 85 ? -1.293 3.440 3.397 1.00 95.12 85 VAL A CA 1
ATOM 677 C C . VAL A 1 85 ? -1.434 4.619 4.358 1.00 95.12 85 VAL A C 1
ATOM 679 O O . VAL A 1 85 ? -2.534 5.147 4.522 1.00 95.12 85 VAL A O 1
ATOM 682 N N . LEU A 1 86 ? -0.333 5.073 4.961 1.00 94.62 86 LEU A N 1
ATOM 683 C CA . LEU A 1 86 ? -0.353 6.212 5.881 1.00 94.62 86 LEU A CA 1
ATOM 684 C C . LEU A 1 86 ? -0.808 7.496 5.178 1.00 94.62 86 LEU A C 1
ATOM 686 O O . LEU A 1 86 ? -1.690 8.188 5.687 1.00 94.62 86 LEU A O 1
ATOM 690 N N . GLY A 1 87 ? -0.303 7.764 3.971 1.00 94.12 87 GLY A N 1
ATOM 691 C CA . GLY A 1 87 ? -0.733 8.916 3.178 1.00 94.12 87 GLY A CA 1
ATOM 692 C C . GLY A 1 87 ? -2.213 8.858 2.781 1.00 94.12 87 GLY A C 1
ATOM 693 O O . GLY A 1 87 ? -2.890 9.887 2.718 1.00 94.12 87 GLY A O 1
ATOM 694 N N . TYR A 1 88 ? -2.759 7.665 2.524 1.00 94.31 88 TYR A N 1
ATOM 695 C CA . TYR A 1 88 ? -4.197 7.488 2.304 1.00 94.31 88 TYR A CA 1
ATOM 696 C C . TYR A 1 88 ? -5.013 7.846 3.552 1.00 94.31 88 TYR A C 1
ATOM 698 O O . TYR A 1 88 ? -5.980 8.605 3.452 1.00 94.31 88 TYR A O 1
ATOM 706 N N . VAL A 1 89 ? -4.618 7.325 4.718 1.00 91.88 89 VAL A N 1
ATOM 707 C CA . VAL A 1 89 ? -5.302 7.588 5.993 1.00 91.88 89 VAL A CA 1
ATOM 708 C C . VAL A 1 89 ? -5.266 9.077 6.323 1.00 91.88 89 VAL A C 1
ATOM 710 O O . VAL A 1 89 ? -6.310 9.664 6.594 1.00 91.88 89 VAL A O 1
ATOM 713 N N . GLU A 1 90 ? -4.103 9.717 6.214 1.00 91.00 90 GLU A N 1
ATOM 714 C CA . GLU A 1 90 ? -3.953 11.149 6.475 1.00 91.00 90 GLU A CA 1
ATOM 715 C C . GLU A 1 90 ? -4.872 11.997 5.580 1.00 91.00 90 GLU A C 1
ATOM 717 O O . GLU A 1 90 ? -5.584 12.886 6.062 1.00 91.00 90 GLU A O 1
ATOM 722 N N . ARG A 1 91 ? -4.932 11.681 4.278 1.00 89.69 91 ARG A N 1
ATOM 723 C CA . ARG A 1 91 ? -5.851 12.345 3.341 1.00 89.69 91 ARG A CA 1
ATOM 724 C C . ARG A 1 91 ? -7.315 12.134 3.721 1.00 89.69 91 ARG A C 1
ATOM 726 O O . ARG A 1 91 ? -8.082 13.098 3.687 1.00 89.69 91 ARG A O 1
ATOM 733 N N . LYS A 1 92 ? -7.705 10.910 4.094 1.00 87.56 92 LYS A N 1
ATOM 734 C CA . LYS A 1 92 ? -9.074 10.579 4.528 1.00 87.56 92 LYS A CA 1
ATOM 735 C C . LYS A 1 92 ? -9.459 11.375 5.779 1.00 87.56 92 LYS A C 1
ATOM 737 O O . LYS A 1 92 ? -10.524 11.987 5.809 1.00 87.56 92 LYS A O 1
ATOM 742 N N . GLU A 1 93 ? -8.568 11.462 6.764 1.00 85.81 93 GLU A N 1
ATOM 743 C CA . GLU A 1 93 ? -8.794 12.230 7.994 1.00 85.81 93 GLU A CA 1
ATOM 744 C C . GLU A 1 93 ? -8.870 13.742 7.753 1.00 85.81 93 GLU A C 1
ATOM 746 O O . GLU A 1 93 ? -9.668 14.440 8.384 1.00 85.81 93 GLU A O 1
ATOM 751 N N . ARG A 1 94 ? -8.076 14.276 6.819 1.00 82.56 94 ARG A N 1
ATOM 752 C CA . ARG A 1 94 ? -8.163 15.691 6.429 1.00 82.56 94 ARG A CA 1
ATOM 753 C C . ARG A 1 94 ? -9.510 16.018 5.782 1.00 82.56 94 ARG A C 1
ATOM 755 O O . ARG A 1 94 ? -10.122 17.024 6.130 1.00 82.56 94 ARG A O 1
ATOM 762 N N . LEU A 1 95 ? -9.986 15.163 4.876 1.00 78.19 95 LEU A N 1
ATOM 763 C CA . LEU A 1 95 ? -11.296 15.324 4.235 1.00 78.19 95 LEU A CA 1
ATOM 764 C C . LEU A 1 95 ? -12.435 15.243 5.257 1.00 78.19 95 LEU A C 1
ATOM 766 O O . LEU A 1 95 ? -13.334 16.081 5.247 1.00 78.19 95 LEU A O 1
ATOM 770 N N . ASN A 1 96 ? -12.365 14.288 6.185 1.00 74.88 96 ASN A N 1
ATOM 771 C CA . ASN A 1 96 ? -13.362 14.141 7.244 1.00 74.88 96 ASN A CA 1
ATOM 772 C C . ASN A 1 96 ? -13.432 15.372 8.161 1.00 74.88 96 ASN A C 1
ATOM 774 O O . ASN A 1 96 ? -14.523 15.740 8.592 1.00 74.88 96 ASN A O 1
ATOM 778 N N . ARG A 1 97 ? -12.295 16.020 8.451 1.00 72.25 97 ARG A N 1
ATOM 779 C CA . ARG A 1 97 ? -12.253 17.281 9.212 1.00 72.25 97 ARG A CA 1
ATOM 780 C C . ARG A 1 97 ? -12.883 18.440 8.438 1.00 72.25 97 ARG A C 1
ATOM 782 O O . ARG A 1 97 ? -13.814 19.047 8.950 1.00 72.25 97 ARG A O 1
ATOM 789 N N . GLY A 1 98 ? -12.495 18.650 7.179 1.00 67.88 98 GLY A N 1
ATOM 790 C CA . GLY A 1 98 ? -13.085 19.714 6.354 1.00 67.88 98 GLY A CA 1
ATOM 791 C C . GLY A 1 98 ? -14.605 19.580 6.166 1.00 67.88 98 GLY A C 1
ATOM 792 O O . GLY A 1 98 ? -15.321 20.577 6.156 1.00 67.88 98 GLY A O 1
ATOM 793 N N . ILE A 1 99 ? -15.132 18.351 6.091 1.00 67.25 99 ILE A N 1
ATOM 794 C CA . ILE A 1 99 ? -16.586 18.105 6.038 1.00 67.25 99 ILE A CA 1
ATOM 795 C C . ILE A 1 99 ? -17.275 18.454 7.369 1.00 67.25 99 ILE A C 1
ATOM 797 O O . ILE A 1 99 ? -18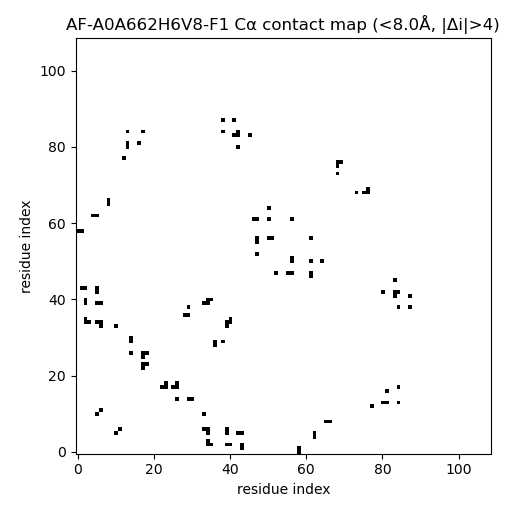.400 18.960 7.359 1.00 67.25 99 ILE A O 1
ATOM 801 N N . LYS A 1 100 ? -16.636 18.187 8.517 1.00 63.69 100 LYS A N 1
ATOM 802 C CA . LYS A 1 100 ? -17.178 18.553 9.840 1.00 63.69 100 LYS A CA 1
ATOM 803 C C . LYS A 1 100 ? -17.265 20.070 10.016 1.00 63.69 100 LYS A C 1
ATOM 805 O O . LYS A 1 100 ? -18.263 20.544 10.560 1.00 63.69 100 LYS A O 1
ATOM 810 N N . ASP A 1 101 ? -16.290 20.811 9.499 1.00 65.06 101 ASP A N 1
ATOM 811 C CA . ASP A 1 101 ? -16.273 22.275 9.574 1.00 65.06 101 ASP A CA 1
ATOM 812 C C . ASP A 1 101 ? -17.428 22.881 8.756 1.00 65.06 101 ASP A C 1
ATOM 814 O O . ASP A 1 101 ? -18.196 23.690 9.272 1.00 65.06 101 ASP A O 1
ATOM 818 N N . LEU A 1 102 ? -17.668 22.385 7.533 1.00 61.94 102 LEU A N 1
ATOM 819 C CA . LEU A 1 102 ? -18.782 22.834 6.679 1.00 61.94 102 LEU A CA 1
ATOM 820 C C . LEU A 1 102 ? -20.171 22.560 7.285 1.00 61.94 102 LEU A C 1
ATOM 822 O O . LEU A 1 102 ? -21.098 23.358 7.125 1.00 61.94 102 LEU A O 1
ATOM 826 N N . ARG A 1 103 ? -20.331 21.436 7.995 1.00 60.88 103 ARG A N 1
ATOM 827 C CA . ARG A 1 103 ? -21.593 21.095 8.675 1.00 60.88 103 ARG A CA 1
ATOM 828 C C . ARG A 1 103 ? -21.823 21.935 9.929 1.00 60.88 103 ARG A C 1
ATOM 830 O O . ARG A 1 103 ? -22.965 22.276 10.209 1.00 60.88 103 ARG A O 1
ATOM 837 N N . SER A 1 104 ? -20.757 22.301 10.638 1.00 61.00 104 SER A N 1
ATOM 838 C CA . SER A 1 104 ? -20.834 23.167 11.822 1.00 61.00 104 SER A CA 1
ATOM 839 C C . SER A 1 104 ? -21.153 24.621 11.452 1.00 61.00 104 SER A C 1
ATOM 841 O O . SER A 1 104 ? -21.841 25.303 12.201 1.00 61.00 104 SER A O 1
ATOM 843 N N . SER A 1 105 ? -20.733 25.086 10.270 1.00 58.28 105 SER A N 1
ATOM 844 C CA . SER A 1 105 ? -21.063 26.429 9.762 1.00 58.28 105 SER A CA 1
ATOM 845 C C . SER A 1 105 ? -22.481 26.567 9.194 1.00 58.28 105 SER A C 1
ATOM 847 O O . SER A 1 105 ? -22.933 27.686 8.978 1.00 58.28 105 SER A O 1
ATOM 849 N N . SER A 1 106 ? -23.191 25.459 8.958 1.00 55.25 106 SER A N 1
ATOM 850 C CA . SER A 1 106 ? -24.567 25.464 8.427 1.00 55.25 106 SER A CA 1
ATOM 851 C C . SER A 1 106 ? -25.646 25.474 9.525 1.00 55.25 106 SER A C 1
ATOM 853 O O . SER A 1 106 ? -26.832 25.389 9.220 1.00 55.25 106 SER A O 1
ATOM 855 N N . VAL A 1 107 ? -25.248 25.570 10.799 1.00 54.38 107 VAL A N 1
ATOM 856 C CA . VAL A 1 107 ? -26.146 25.665 11.960 1.00 54.38 107 VAL A CA 1
ATOM 857 C C . VAL A 1 107 ? -25.886 26.991 12.670 1.00 54.38 107 VAL A C 1
ATOM 859 O O . VAL A 1 107 ? -25.322 27.028 13.752 1.00 54.38 107 VAL A O 1
ATOM 862 N N . ASN A 1 108 ? -26.249 28.092 12.026 1.00 47.72 108 ASN A N 1
ATOM 863 C CA . ASN A 1 108 ? -26.502 29.372 12.684 1.00 47.72 108 ASN A CA 1
ATOM 864 C C . ASN A 1 108 ? -27.681 29.997 11.932 1.00 47.72 108 ASN A C 1
ATOM 866 O O . ASN A 1 108 ? -27.492 30.631 10.894 1.00 47.72 108 ASN A O 1
ATOM 870 N N . PHE A 1 109 ? -28.885 29.680 12.411 1.00 43.19 109 PHE A N 1
ATOM 871 C CA . PHE A 1 109 ? -30.122 30.390 12.087 1.00 43.19 109 PHE A CA 1
ATOM 872 C C . PHE A 1 109 ? -30.262 31.597 13.013 1.00 43.19 109 PHE A C 1
ATOM 874 O O . PHE A 1 109 ? -29.897 31.448 14.203 1.00 43.19 109 PHE A O 1
#